Protein AF-A0A161HYE0-F1 (afdb_monomer_lite)

Organism: NCBI:txid43622

Structure (mmCIF, N/CA/C/O backbone):
data_AF-A0A161HYE0-F1
#
_entry.id   AF-A0A161HYE0-F1
#
loop_
_atom_site.group_PDB
_atom_site.id
_atom_site.type_symbol
_atom_site.label_atom_id
_atom_site.label_alt_id
_atom_site.label_comp_id
_atom_site.label_asym_id
_atom_site.label_entity_id
_atom_site.label_seq_id
_atom_site.pdbx_PDB_ins_code
_atom_site.Cartn_x
_atom_site.Cartn_y
_atom_site.Cartn_z
_atom_site.occupancy
_atom_site.B_iso_or_equiv
_atom_site.auth_seq_id
_atom_site.auth_comp_id
_atom_site.auth_asym_id
_atom_site.auth_atom_id
_atom_site.pdbx_PDB_model_num
ATOM 1 N N . PHE A 1 1 ? 0.592 -3.970 -8.202 1.00 97.69 1 PHE A N 1
ATOM 2 C CA . PHE A 1 1 ? -0.844 -4.064 -7.871 1.00 97.69 1 PHE A CA 1
ATOM 3 C C . PHE A 1 1 ? -1.473 -2.687 -7.996 1.00 97.69 1 PHE A C 1
ATOM 5 O O . PHE A 1 1 ? -0.741 -1.712 -7.881 1.00 97.69 1 PHE A O 1
ATOM 12 N N . ARG A 1 2 ? -2.793 -2.606 -8.214 1.00 98.31 2 ARG A N 1
ATOM 13 C CA . ARG A 1 2 ? -3.544 -1.356 -8.006 1.00 98.31 2 ARG A CA 1
ATOM 14 C C . ARG A 1 2 ? -3.490 -1.010 -6.515 1.00 98.31 2 ARG A C 1
ATOM 16 O O . ARG A 1 2 ? -3.618 -1.921 -5.692 1.00 98.31 2 ARG A O 1
ATOM 23 N N . TYR A 1 3 ? -3.237 0.243 -6.170 1.00 98.62 3 TYR A N 1
ATOM 24 C CA . TYR A 1 3 ? -2.861 0.637 -4.816 1.00 98.62 3 TYR A CA 1
ATOM 25 C C . TYR A 1 3 ? -4.006 0.427 -3.818 1.00 98.62 3 TYR A C 1
ATOM 27 O O . TYR A 1 3 ? -3.838 -0.259 -2.812 1.00 98.62 3 TYR A O 1
ATOM 35 N N . ASP A 1 4 ? -5.204 0.900 -4.144 1.00 98.25 4 ASP A N 1
ATOM 36 C CA . ASP A 1 4 ? -6.416 0.689 -3.345 1.00 98.25 4 ASP A CA 1
ATOM 37 C C . ASP A 1 4 ? -6.697 -0.802 -3.056 1.00 98.25 4 ASP A C 1
ATOM 39 O O . ASP A 1 4 ? -6.995 -1.177 -1.926 1.00 98.25 4 ASP A O 1
ATOM 43 N N . ALA A 1 5 ? -6.537 -1.679 -4.049 1.00 98.50 5 ALA A N 1
ATOM 44 C CA . ALA A 1 5 ? -6.749 -3.116 -3.912 1.00 98.50 5 ALA A CA 1
ATOM 45 C C . ALA A 1 5 ? -5.695 -3.760 -2.999 1.00 98.50 5 ALA A C 1
ATOM 47 O O . ALA A 1 5 ? -6.023 -4.639 -2.201 1.00 98.50 5 ALA A O 1
ATOM 48 N N . ALA A 1 6 ? -4.441 -3.308 -3.083 1.00 98.56 6 ALA A N 1
ATOM 49 C CA . ALA A 1 6 ? -3.381 -3.760 -2.189 1.00 98.56 6 ALA A CA 1
ATOM 50 C C . ALA A 1 6 ? -3.621 -3.301 -0.743 1.00 98.56 6 ALA A C 1
ATOM 52 O O . ALA A 1 6 ? -3.391 -4.081 0.180 1.00 98.56 6 ALA A O 1
ATOM 53 N N . LEU A 1 7 ? -4.130 -2.080 -0.538 1.00 98.44 7 LEU A N 1
ATOM 54 C CA . LEU A 1 7 ? -4.513 -1.585 0.787 1.00 98.44 7 LEU A CA 1
ATOM 55 C C . LEU A 1 7 ? -5.699 -2.354 1.367 1.00 98.44 7 LEU A C 1
ATOM 57 O O . LEU A 1 7 ? -5.654 -2.725 2.535 1.00 98.44 7 LEU A O 1
ATOM 61 N N . VAL A 1 8 ? -6.721 -2.651 0.560 1.00 98.56 8 VAL A N 1
ATOM 62 C CA . VAL A 1 8 ? -7.846 -3.502 0.978 1.00 98.56 8 VAL A CA 1
ATOM 63 C C . VAL A 1 8 ? -7.345 -4.874 1.418 1.00 98.56 8 VAL A C 1
ATOM 65 O O . VAL A 1 8 ? -7.678 -5.312 2.514 1.00 98.56 8 VAL A O 1
ATOM 68 N N . SER A 1 9 ? -6.507 -5.529 0.606 1.00 98.56 9 SER A N 1
ATOM 69 C CA . SER A 1 9 ? -5.928 -6.826 0.970 1.00 98.56 9 SER A CA 1
ATOM 70 C C . SER A 1 9 ? -5.122 -6.735 2.267 1.00 98.56 9 SER A C 1
ATOM 72 O O . SER A 1 9 ? -5.305 -7.558 3.153 1.00 98.56 9 SER A O 1
ATOM 74 N N . ALA A 1 10 ? -4.275 -5.712 2.408 1.00 98.44 10 ALA A N 1
ATOM 75 C CA . ALA A 1 10 ? -3.456 -5.517 3.599 1.00 98.44 10 ALA A CA 1
ATOM 76 C C . ALA A 1 10 ? -4.287 -5.261 4.864 1.00 98.44 10 ALA A C 1
ATOM 78 O O . ALA A 1 10 ? -3.910 -5.732 5.930 1.00 98.44 10 ALA A O 1
ATOM 79 N N . LEU A 1 11 ? -5.400 -4.531 4.754 1.00 98.44 11 LEU A N 1
ATOM 80 C CA . LEU A 1 11 ? -6.317 -4.298 5.868 1.00 98.44 11 LEU A CA 1
ATOM 81 C C . LEU A 1 11 ? -7.067 -5.572 6.263 1.00 98.44 11 LEU A C 1
ATOM 83 O O . LEU A 1 11 ? -7.226 -5.817 7.453 1.00 98.44 11 LEU A O 1
ATOM 87 N N . MET A 1 12 ? -7.499 -6.383 5.292 1.00 98.38 12 MET A N 1
ATOM 88 C CA . MET A 1 12 ? -8.141 -7.673 5.573 1.00 98.38 12 MET A CA 1
ATOM 89 C C . MET A 1 12 ? -7.177 -8.667 6.225 1.00 98.38 12 MET A C 1
ATOM 91 O O . MET A 1 12 ? -7.577 -9.373 7.142 1.00 98.38 12 MET A O 1
ATOM 95 N N . ASP A 1 13 ? -5.899 -8.675 5.829 1.00 97.81 13 ASP A N 1
ATOM 96 C CA . ASP A 1 13 ? -4.872 -9.488 6.501 1.00 97.81 13 ASP A CA 1
ATOM 97 C C . ASP A 1 13 ? -4.724 -9.125 7.994 1.00 97.81 13 ASP A C 1
ATOM 99 O O . ASP A 1 13 ? -4.266 -9.946 8.782 1.00 97.81 13 ASP A O 1
ATOM 103 N N . MET A 1 14 ? -5.086 -7.894 8.373 1.00 97.12 14 MET A N 1
ATOM 104 C CA . MET A 1 14 ? -4.979 -7.345 9.729 1.00 97.12 14 MET A CA 1
ATOM 105 C C . MET A 1 14 ? -6.327 -7.284 10.459 1.00 97.12 14 MET A C 1
ATOM 107 O O . MET A 1 14 ? -6.459 -6.587 11.465 1.00 97.12 14 MET A O 1
ATOM 111 N N . GLU A 1 15 ? -7.351 -7.970 9.949 1.00 97.50 15 GLU A N 1
ATOM 112 C CA . GLU A 1 15 ? -8.697 -7.946 10.521 1.00 97.50 15 GLU A CA 1
ATOM 113 C C . GLU A 1 15 ? -8.694 -8.331 12.009 1.00 97.50 15 GLU A C 1
ATOM 115 O O . GLU A 1 15 ? -9.259 -7.608 12.832 1.00 97.50 15 GLU A O 1
ATOM 120 N N . GLU A 1 16 ? -8.008 -9.418 12.369 1.00 97.31 16 GLU A N 1
ATOM 121 C CA . GLU A 1 16 ? -7.906 -9.879 13.758 1.00 97.31 16 GLU A CA 1
ATOM 122 C C . GLU A 1 16 ? -7.193 -8.846 14.645 1.00 97.31 16 GLU A C 1
ATOM 124 O O . GLU A 1 16 ? -7.729 -8.470 15.688 1.00 97.31 16 GLU A O 1
ATOM 129 N N . ASP A 1 17 ? -6.058 -8.298 14.196 1.00 97.38 17 ASP A N 1
ATOM 130 C CA . ASP A 1 17 ? -5.296 -7.278 14.933 1.00 97.38 17 ASP A CA 1
ATOM 131 C C . ASP A 1 17 ? -6.121 -6.004 15.190 1.00 97.38 17 ASP A C 1
ATOM 133 O O . ASP A 1 17 ? -6.040 -5.390 16.256 1.00 97.38 17 ASP A O 1
ATOM 137 N N . ILE A 1 18 ? -6.938 -5.589 14.216 1.00 97.31 18 ILE A N 1
ATOM 138 C CA . ILE A 1 18 ? -7.815 -4.417 14.334 1.00 97.31 18 ILE A CA 1
ATOM 139 C C . ILE A 1 18 ? -8.911 -4.670 15.377 1.00 97.31 18 ILE A C 1
ATOM 141 O O . ILE A 1 18 ? -9.167 -3.799 16.216 1.00 97.31 18 ILE A O 1
ATOM 145 N N . LEU A 1 19 ? -9.551 -5.843 15.345 1.00 96.94 19 LEU A N 1
ATOM 146 C CA . LEU A 1 19 ? -10.599 -6.222 16.299 1.00 96.94 19 LEU A CA 1
ATOM 147 C C . LEU A 1 19 ? -10.036 -6.379 17.719 1.00 96.94 19 LEU A C 1
ATOM 149 O O . LEU A 1 19 ? -10.603 -5.848 18.677 1.00 96.94 19 LEU A O 1
ATOM 153 N N . GLU A 1 20 ? -8.881 -7.027 17.867 1.00 97.31 20 GLU A N 1
ATOM 154 C CA . GLU A 1 20 ? -8.173 -7.105 19.147 1.00 97.31 20 GLU A CA 1
ATOM 155 C C . GLU A 1 20 ? -7.765 -5.716 19.652 1.00 97.31 20 GLU A C 1
ATOM 157 O O . GLU A 1 20 ? -7.914 -5.411 20.841 1.00 97.31 20 GLU A O 1
ATOM 162 N N . GLY A 1 21 ? -7.323 -4.840 18.748 1.00 97.19 21 GLY A N 1
ATOM 163 C CA . GLY A 1 21 ? -7.007 -3.445 19.022 1.00 97.19 21 GLY A CA 1
AT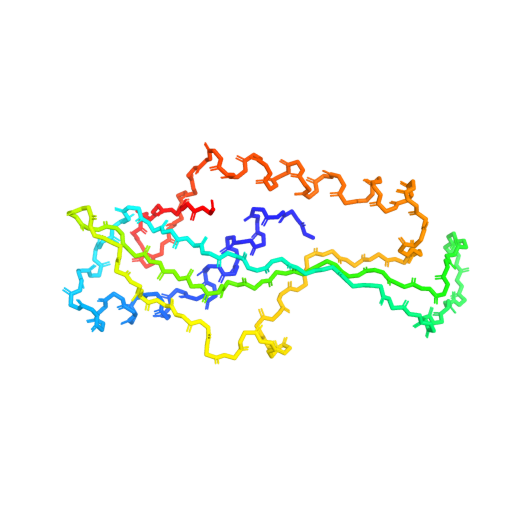OM 164 C C . GLY A 1 21 ? -8.192 -2.674 19.606 1.00 97.19 21 GLY A C 1
ATOM 165 O O . GLY A 1 21 ? -8.037 -2.027 20.646 1.00 97.19 21 GLY A O 1
ATOM 166 N N . LEU A 1 22 ? -9.381 -2.783 19.002 1.00 96.12 22 LEU A N 1
ATOM 167 C CA . LEU A 1 22 ? -10.624 -2.189 19.522 1.00 96.12 22 LEU A CA 1
ATOM 168 C C . LEU A 1 22 ? -10.918 -2.679 20.943 1.00 96.12 22 LEU A C 1
ATOM 170 O O . LEU A 1 22 ? -11.045 -1.872 21.872 1.00 96.12 22 LEU A O 1
ATOM 174 N N . LYS A 1 23 ? -10.923 -4.000 21.132 1.00 96.00 23 LYS A N 1
ATOM 175 C CA . LYS A 1 23 ? -11.184 -4.634 22.424 1.00 96.00 23 LYS A CA 1
ATOM 176 C C . LYS A 1 23 ? -10.184 -4.199 23.496 1.00 96.00 23 LYS A C 1
ATOM 178 O O . LYS A 1 23 ? -10.579 -3.877 24.615 1.00 96.00 23 LYS A O 1
ATOM 183 N N . SER A 1 24 ? -8.894 -4.118 23.158 1.00 96.00 24 SER A N 1
ATOM 184 C CA . SER A 1 24 ? -7.831 -3.684 24.079 1.00 96.00 24 SER A CA 1
ATOM 185 C C . SER A 1 24 ? -8.006 -2.241 24.571 1.00 96.00 24 SER A C 1
ATOM 187 O O . SER A 1 24 ? -7.527 -1.882 25.649 1.00 96.00 24 SER A O 1
ATOM 189 N N . LYS A 1 25 ? -8.699 -1.406 23.788 1.00 94.44 25 LYS A N 1
ATOM 190 C CA . LYS A 1 25 ? -9.014 -0.013 24.119 1.00 94.44 25 LYS A CA 1
ATOM 191 C C . LYS A 1 25 ? -10.412 0.161 24.713 1.00 94.44 25 LYS A C 1
ATOM 193 O O . LYS A 1 25 ? -10.808 1.296 24.959 1.00 94.44 25 LYS A O 1
ATOM 198 N N . ASN A 1 26 ? -11.112 -0.936 25.017 1.00 92.94 26 ASN A N 1
ATOM 199 C CA . ASN A 1 26 ? -12.499 -0.955 25.494 1.00 92.94 26 ASN A CA 1
ATOM 200 C C . ASN A 1 26 ? -13.477 -0.278 24.518 1.00 92.94 26 ASN A C 1
ATOM 202 O O . ASN A 1 26 ? -14.452 0.344 24.942 1.00 92.94 26 ASN A O 1
ATOM 206 N N . LEU A 1 27 ? -13.196 -0.375 23.217 1.00 92.81 27 LEU A N 1
ATOM 207 C CA . LEU A 1 27 ? -14.102 0.056 22.160 1.00 92.81 27 LEU A CA 1
ATOM 208 C C . LEU A 1 27 ? -15.026 -1.101 21.776 1.00 92.81 27 LEU A C 1
ATOM 210 O O . LEU A 1 27 ? -14.669 -2.266 21.932 1.00 92.81 27 LEU A O 1
ATOM 214 N N . ASP A 1 28 ? -16.220 -0.766 21.294 1.00 91.56 28 ASP A N 1
ATOM 215 C CA . ASP A 1 28 ? -17.192 -1.754 20.829 1.00 91.56 28 ASP A CA 1
ATOM 216 C C . ASP A 1 28 ? -16.690 -2.430 19.540 1.00 91.56 28 ASP A C 1
ATOM 218 O O . ASP A 1 28 ? -16.286 -1.748 18.595 1.00 91.56 28 ASP A O 1
ATOM 222 N N . ASP A 1 29 ? -16.769 -3.759 19.469 1.00 88.50 29 ASP A N 1
ATOM 223 C CA . ASP A 1 29 ? -16.448 -4.532 18.267 1.00 88.50 29 ASP A CA 1
ATOM 224 C C . ASP A 1 29 ? -17.352 -4.124 17.085 1.00 88.50 29 ASP A C 1
ATOM 226 O O . ASP A 1 29 ? -16.947 -4.224 15.927 1.00 88.50 29 ASP A O 1
ATOM 230 N N . TYR A 1 30 ? -18.548 -3.577 17.343 1.00 92.88 30 TYR A N 1
ATOM 231 C CA . TYR A 1 30 ? -19.440 -3.024 16.317 1.00 92.88 30 TYR A CA 1
ATOM 232 C C . TYR A 1 30 ? -19.048 -1.622 15.820 1.00 92.88 30 TYR A C 1
ATOM 234 O O . TYR A 1 30 ? -19.747 -1.055 14.972 1.00 92.88 30 TYR A O 1
ATOM 242 N N . PHE A 1 31 ? -17.947 -1.044 16.311 1.00 93.56 31 PHE A N 1
ATOM 243 C CA . PHE A 1 31 ? -17.475 0.270 15.883 1.00 93.56 31 PHE A CA 1
ATOM 244 C C . PHE A 1 31 ? -17.158 0.292 14.377 1.00 93.56 31 PHE A C 1
ATOM 246 O O . PHE A 1 31 ? -16.383 -0.516 13.856 1.00 93.56 31 PHE A O 1
ATOM 253 N N . LYS A 1 32 ? -17.772 1.247 13.663 1.00 93.94 32 LYS A N 1
ATOM 254 C CA . LYS A 1 32 ? -17.736 1.343 12.190 1.00 93.94 32 LYS A CA 1
ATOM 255 C C . LYS A 1 32 ? -16.738 2.366 11.645 1.00 93.94 32 LYS A C 1
ATOM 257 O O . LYS A 1 32 ? -16.608 2.495 10.426 1.00 93.94 32 LYS A O 1
ATOM 262 N N . GLY A 1 33 ? -16.037 3.093 12.510 1.00 90.12 33 GLY A N 1
ATOM 263 C CA . GLY A 1 33 ? -15.124 4.160 12.108 1.00 90.12 33 GLY A CA 1
ATOM 264 C C . GLY A 1 33 ? -15.684 5.578 12.314 1.00 90.12 33 GLY A C 1
ATOM 265 O O . GLY A 1 33 ? -16.736 5.748 12.933 1.00 90.12 33 GLY A O 1
ATOM 266 N N . PRO A 1 34 ? -14.976 6.601 11.800 1.00 94.00 34 PRO A N 1
ATOM 267 C CA . PRO A 1 34 ? -13.875 6.466 10.847 1.00 94.00 34 PRO A CA 1
ATOM 268 C C . PRO A 1 34 ? -12.572 5.981 11.498 1.00 94.00 34 PRO A C 1
ATOM 270 O O . PRO A 1 34 ? -12.140 6.497 12.535 1.00 94.00 34 PRO A O 1
ATOM 273 N N . PHE A 1 35 ? -11.936 5.004 10.854 1.00 97.38 35 PHE A N 1
ATOM 274 C CA . PHE A 1 35 ? -10.553 4.621 11.116 1.00 97.38 35 PHE A CA 1
ATOM 275 C C . PHE A 1 35 ? -9.617 5.473 10.262 1.00 97.38 35 PHE A C 1
ATOM 277 O O . PHE A 1 35 ? -9.896 5.730 9.094 1.00 97.38 35 PHE A O 1
ATOM 284 N N . THR A 1 36 ? -8.503 5.905 10.840 1.00 97.75 36 THR A N 1
ATOM 285 C CA . THR A 1 36 ? -7.418 6.589 10.128 1.00 97.75 36 THR A CA 1
ATOM 286 C C . THR A 1 36 ? -6.212 5.669 10.096 1.00 97.75 36 THR A C 1
ATOM 288 O O . THR A 1 36 ? -5.755 5.218 11.149 1.00 97.75 36 THR A O 1
ATOM 291 N N . VAL A 1 37 ? -5.718 5.383 8.900 1.00 98.25 37 VAL A N 1
ATOM 292 C CA . VAL A 1 37 ? -4.607 4.472 8.644 1.00 98.25 37 VAL A CA 1
ATOM 293 C C . VAL A 1 37 ? -3.408 5.297 8.207 1.00 98.25 37 VAL A C 1
ATOM 295 O O . VAL A 1 37 ? -3.473 6.017 7.222 1.00 98.25 37 VAL A O 1
ATOM 298 N N . VAL A 1 38 ? -2.296 5.182 8.926 1.00 98.31 38 VAL A N 1
ATOM 299 C CA . VAL A 1 38 ? -1.042 5.835 8.541 1.00 98.31 38 VAL A CA 1
ATOM 300 C C . VAL A 1 38 ? -0.206 4.846 7.747 1.00 98.31 38 VAL A C 1
ATOM 302 O O . VAL A 1 38 ? 0.133 3.775 8.254 1.00 98.31 38 VAL A O 1
ATOM 305 N N . ILE A 1 39 ? 0.156 5.213 6.520 1.00 98.44 39 ILE A N 1
ATOM 306 C CA . ILE A 1 39 ? 0.951 4.378 5.615 1.00 98.44 39 ILE A CA 1
ATOM 307 C C . ILE A 1 39 ? 2.358 4.962 5.490 1.00 98.44 39 ILE A C 1
ATOM 309 O O . ILE A 1 39 ? 2.531 6.147 5.210 1.00 98.44 39 ILE A O 1
ATOM 313 N N . LYS A 1 40 ? 3.378 4.118 5.662 1.00 98.38 40 LYS A N 1
ATOM 314 C CA . LYS A 1 40 ? 4.748 4.425 5.243 1.00 98.38 40 LYS A CA 1
ATOM 315 C C . LYS A 1 40 ? 4.944 3.882 3.836 1.00 98.38 40 LYS A C 1
ATOM 317 O O . LYS A 1 40 ? 4.862 2.677 3.623 1.00 98.38 40 LYS A O 1
ATOM 322 N N . GLU A 1 41 ? 5.240 4.767 2.899 1.00 98.38 41 GLU A N 1
ATOM 323 C CA . GLU A 1 41 ? 5.625 4.413 1.533 1.00 98.38 41 GLU A CA 1
ATOM 324 C C . GLU A 1 41 ? 7.146 4.315 1.438 1.00 98.38 41 GLU A C 1
ATOM 326 O O . GLU A 1 41 ? 7.879 5.000 2.156 1.00 98.38 41 GLU A O 1
ATOM 331 N N . SER A 1 42 ? 7.653 3.429 0.590 1.00 97.81 42 SER A N 1
ATOM 332 C CA . SER A 1 42 ? 9.091 3.258 0.381 1.00 97.81 42 SER A CA 1
ATOM 333 C C . SER A 1 42 ? 9.362 2.884 -1.068 1.00 97.81 42 SER A C 1
ATOM 335 O O . SER A 1 42 ? 8.667 2.045 -1.635 1.00 97.81 42 SER A O 1
ATOM 337 N N . CYS A 1 43 ? 10.368 3.516 -1.665 1.00 97.94 43 CYS A N 1
ATOM 338 C CA . CYS A 1 43 ? 10.810 3.238 -3.023 1.00 97.94 43 CYS A CA 1
ATOM 339 C C . CYS A 1 43 ? 12.332 3.130 -3.022 1.00 97.94 43 CYS A C 1
ATOM 341 O O . CYS A 1 43 ? 12.999 4.054 -2.556 1.00 97.94 43 CYS A O 1
ATOM 343 N N . ASP A 1 44 ? 12.861 2.012 -3.507 1.00 97.56 44 ASP A N 1
ATOM 344 C CA . ASP A 1 44 ? 14.293 1.735 -3.528 1.00 97.56 44 ASP A CA 1
ATOM 345 C C . ASP A 1 44 ? 14.743 1.155 -4.873 1.00 97.56 44 ASP A C 1
ATOM 347 O O . ASP A 1 44 ? 14.083 0.277 -5.437 1.00 97.56 44 ASP A O 1
ATOM 351 N N . GLY A 1 45 ? 15.861 1.670 -5.392 1.00 97.81 45 GL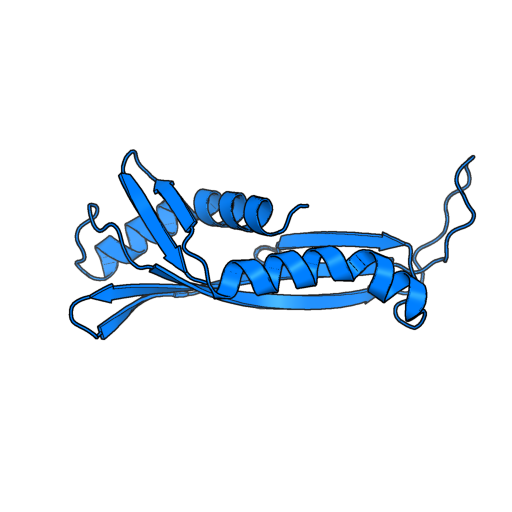Y A N 1
ATOM 352 C CA . GLY A 1 45 ? 16.588 1.093 -6.514 1.00 97.81 45 GLY A CA 1
ATOM 353 C C . GLY A 1 45 ? 17.559 -0.001 -6.066 1.00 97.81 45 GLY A C 1
ATOM 354 O O . GLY A 1 45 ? 18.159 0.052 -4.993 1.00 97.81 45 GLY A O 1
ATOM 355 N N . MET A 1 46 ? 17.724 -1.006 -6.918 1.00 98.19 46 MET A N 1
ATOM 356 C CA . MET A 1 46 ? 18.607 -2.150 -6.731 1.00 98.19 46 MET A CA 1
ATOM 357 C C . MET A 1 46 ? 19.507 -2.292 -7.960 1.00 98.19 46 MET A C 1
ATOM 359 O O . MET A 1 46 ? 19.019 -2.367 -9.089 1.00 98.19 46 MET A O 1
ATOM 363 N N . GLY A 1 47 ? 20.821 -2.335 -7.736 1.00 97.00 47 GLY A N 1
ATOM 364 C CA . GLY A 1 47 ? 21.812 -2.689 -8.754 1.00 97.00 47 GLY A CA 1
ATOM 365 C C . GLY A 1 47 ? 22.049 -4.197 -8.844 1.00 97.00 47 GLY A C 1
ATOM 366 O O . GLY A 1 47 ? 21.512 -4.962 -8.043 1.00 97.00 47 GLY A O 1
ATOM 367 N N . ASP A 1 48 ? 22.878 -4.602 -9.806 1.00 97.00 48 ASP A N 1
ATOM 368 C CA . ASP A 1 48 ? 23.351 -5.982 -9.990 1.00 97.00 48 ASP A CA 1
ATOM 369 C C . ASP A 1 48 ? 22.219 -7.024 -10.123 1.00 97.00 48 ASP A C 1
ATOM 371 O O . ASP A 1 48 ? 22.327 -8.167 -9.670 1.00 97.00 48 ASP A O 1
ATOM 375 N N . VAL A 1 49 ? 21.110 -6.638 -10.763 1.00 98.06 49 VAL A N 1
ATOM 376 C CA . VAL A 1 49 ? 19.966 -7.519 -11.033 1.00 98.06 49 VAL A CA 1
ATOM 377 C C . VAL A 1 49 ? 20.121 -8.109 -12.432 1.00 98.06 49 VAL A C 1
ATOM 379 O O . VAL A 1 49 ? 19.629 -7.540 -13.398 1.00 98.06 49 VAL A O 1
ATOM 382 N N . SER A 1 50 ? 20.815 -9.242 -12.552 1.00 97.81 50 SER A N 1
ATOM 383 C CA . SER A 1 50 ? 21.197 -9.812 -13.855 1.00 97.81 50 SER A CA 1
ATOM 384 C C . SER A 1 50 ? 20.023 -10.030 -14.815 1.00 97.81 50 SER A C 1
ATOM 386 O O . SER A 1 50 ? 19.007 -10.642 -14.456 1.00 97.81 50 SER A O 1
ATOM 388 N N . GLU A 1 51 ? 20.206 -9.605 -16.067 1.00 98.00 51 GLU A N 1
ATOM 389 C CA . GLU A 1 51 ? 19.258 -9.877 -17.143 1.00 98.00 51 GLU A CA 1
ATOM 390 C C . GLU A 1 51 ? 19.275 -11.376 -17.486 1.00 98.00 51 GLU A C 1
ATOM 392 O O . GLU A 1 51 ? 20.316 -12.037 -17.527 1.00 98.00 51 GLU A O 1
ATOM 397 N N . LYS A 1 52 ? 18.094 -11.950 -17.734 1.00 97.75 52 LYS A N 1
ATOM 398 C CA . LYS A 1 52 ? 17.978 -13.346 -18.170 1.00 97.75 52 LYS A CA 1
ATOM 399 C C . LYS A 1 52 ? 17.956 -13.425 -19.691 1.00 97.75 52 LYS A C 1
ATOM 401 O O . LYS A 1 52 ? 17.287 -12.632 -20.344 1.00 97.75 52 LYS A O 1
ATOM 406 N N . HIS A 1 53 ? 18.571 -14.466 -20.254 1.00 97.69 53 HIS A N 1
ATOM 407 C CA . HIS A 1 53 ? 18.339 -14.825 -21.654 1.00 97.69 53 HIS A CA 1
ATOM 408 C C . HIS A 1 53 ? 16.846 -15.075 -21.917 1.00 97.69 53 HIS A C 1
ATOM 410 O O . HIS A 1 53 ? 16.151 -15.677 -21.094 1.00 97.69 53 HIS A O 1
ATOM 416 N N . GLY A 1 54 ? 16.356 -14.667 -23.086 1.00 96.69 54 GLY A N 1
ATOM 417 C CA . GLY A 1 54 ? 14.958 -14.856 -23.458 1.00 96.69 54 GLY A CA 1
ATOM 418 C C . GLY A 1 54 ? 14.567 -14.084 -24.713 1.00 96.69 54 GLY A C 1
ATOM 419 O O . GLY A 1 54 ? 15.408 -13.511 -25.395 1.00 96.69 54 GLY A O 1
ATOM 420 N N . CYS A 1 55 ? 13.268 -14.096 -25.019 1.00 96.94 55 CYS A N 1
ATOM 421 C CA . CYS A 1 55 ? 12.677 -13.387 -26.163 1.00 96.94 55 CYS A CA 1
ATOM 422 C C . CYS A 1 55 ? 12.071 -12.023 -25.780 1.00 96.94 55 CYS A C 1
ATOM 424 O O . CYS A 1 55 ? 11.315 -11.452 -26.563 1.00 96.94 55 CYS A O 1
ATOM 426 N N . GLY A 1 56 ? 12.313 -11.551 -24.553 1.00 96.12 56 GLY A N 1
ATOM 427 C CA . GLY A 1 56 ? 11.801 -10.270 -24.068 1.00 96.12 56 GLY A CA 1
ATOM 428 C C . GLY A 1 56 ? 12.537 -9.072 -24.680 1.00 96.12 56 GLY A C 1
ATOM 429 O O . GLY A 1 56 ? 13.536 -9.256 -25.378 1.00 96.12 56 GLY A O 1
ATOM 430 N N . PRO A 1 57 ? 12.053 -7.843 -24.430 1.00 97.19 57 PRO A N 1
ATOM 431 C CA . PRO A 1 57 ? 12.840 -6.650 -24.719 1.00 97.19 57 PRO A CA 1
ATOM 432 C C . PRO A 1 57 ? 14.140 -6.677 -23.905 1.00 97.19 57 PRO A C 1
ATOM 434 O O . PRO A 1 57 ? 14.176 -7.279 -22.832 1.00 97.19 57 PRO A O 1
ATOM 437 N N . ALA A 1 58 ? 15.173 -5.991 -24.396 1.00 96.88 58 ALA A N 1
ATOM 438 C CA . ALA A 1 58 ? 16.359 -5.725 -23.590 1.00 96.88 58 ALA A CA 1
ATOM 439 C C . ALA A 1 58 ? 15.957 -4.888 -22.368 1.00 96.88 58 ALA A C 1
ATOM 441 O O . ALA A 1 58 ? 15.257 -3.879 -22.514 1.00 96.88 58 ALA A O 1
ATOM 442 N N . VAL A 1 59 ? 16.377 -5.313 -21.182 1.00 97.31 59 VAL A N 1
ATOM 443 C CA . VAL A 1 59 ? 16.062 -4.653 -19.908 1.00 97.31 59 VAL A CA 1
ATOM 444 C C . VAL A 1 59 ? 17.347 -4.289 -19.163 1.00 97.31 59 VAL A C 1
ATOM 446 O O . VAL A 1 59 ? 18.358 -4.971 -19.316 1.00 97.31 59 VAL A O 1
ATOM 449 N N . PRO A 1 60 ? 17.356 -3.210 -18.360 1.00 97.06 60 PRO A N 1
ATOM 450 C CA . PRO A 1 60 ? 18.523 -2.884 -17.553 1.00 97.06 60 PRO A CA 1
ATOM 451 C C . PRO A 1 60 ? 18.757 -3.954 -16.481 1.00 97.06 60 PRO A C 1
ATOM 453 O O . PRO A 1 60 ? 17.807 -4.508 -15.929 1.00 97.06 60 PRO A O 1
ATOM 456 N N . GLU A 1 61 ? 20.020 -4.167 -16.104 1.00 98.00 61 GLU A N 1
ATOM 457 C CA . GLU A 1 61 ? 20.395 -5.040 -14.978 1.00 98.00 61 GLU A CA 1
ATOM 458 C C . GLU A 1 61 ? 20.195 -4.358 -13.610 1.00 98.00 61 GLU A C 1
ATOM 460 O O . GLU A 1 61 ? 21.041 -4.394 -12.712 1.00 98.00 61 GLU A O 1
ATOM 465 N N . LYS A 1 62 ? 19.070 -3.656 -13.478 1.00 98.31 62 LYS A N 1
ATOM 466 C CA . LYS A 1 62 ? 18.656 -2.889 -12.307 1.00 98.31 62 LYS A CA 1
ATOM 467 C C . LYS A 1 62 ? 17.166 -3.082 -12.086 1.00 98.31 62 LYS A C 1
ATOM 469 O O . LYS A 1 62 ? 16.410 -3.328 -13.028 1.00 98.31 62 LYS A O 1
ATOM 474 N N . ALA A 1 63 ? 16.737 -2.944 -10.842 1.00 98.38 63 ALA A N 1
ATOM 475 C CA . ALA A 1 63 ? 15.329 -2.970 -10.494 1.00 98.38 63 ALA A CA 1
ATOM 476 C C . ALA A 1 63 ? 14.962 -1.789 -9.604 1.00 98.38 63 ALA A C 1
ATOM 478 O O . ALA A 1 63 ? 15.782 -1.307 -8.832 1.00 98.38 63 ALA A O 1
ATOM 479 N N . VAL A 1 64 ? 13.703 -1.375 -9.665 1.00 98.62 64 VAL A N 1
ATOM 480 C CA . VAL A 1 64 ? 13.106 -0.474 -8.682 1.00 98.62 64 VAL A CA 1
ATOM 481 C C . VAL A 1 64 ? 11.936 -1.190 -8.034 1.00 98.62 64 VAL A C 1
ATOM 483 O O . VAL A 1 64 ? 11.121 -1.841 -8.700 1.00 98.62 64 VAL A O 1
ATOM 486 N N . ARG A 1 65 ? 11.849 -1.067 -6.715 1.00 98.50 65 ARG A N 1
ATOM 487 C CA . ARG A 1 65 ? 10.755 -1.596 -5.917 1.00 98.50 65 ARG A CA 1
ATOM 488 C C . ARG A 1 65 ? 10.054 -0.454 -5.204 1.00 98.50 65 ARG A C 1
ATOM 490 O O . ARG A 1 65 ? 10.671 0.288 -4.454 1.00 98.50 65 ARG A O 1
ATOM 497 N N . PHE A 1 66 ? 8.742 -0.377 -5.384 1.00 98.69 66 PHE A N 1
ATOM 498 C CA . PHE A 1 66 ? 7.857 0.446 -4.572 1.00 98.69 66 PHE A CA 1
ATOM 499 C C . PHE A 1 66 ? 7.058 -0.460 -3.636 1.00 98.69 66 PHE A C 1
ATOM 501 O O . PHE A 1 66 ? 6.457 -1.447 -4.074 1.00 98.69 66 PHE A O 1
ATOM 508 N N . SER A 1 67 ? 7.041 -0.123 -2.354 1.00 98.62 67 SER A N 1
ATOM 509 C CA . SER A 1 67 ? 6.400 -0.887 -1.283 1.00 98.62 67 SER A CA 1
ATOM 510 C C . SER A 1 67 ? 5.698 0.045 -0.300 1.00 98.62 67 SER A C 1
ATOM 512 O O . SER A 1 67 ? 5.951 1.251 -0.272 1.00 98.62 67 SER A O 1
ATOM 514 N N . PHE A 1 68 ? 4.836 -0.521 0.538 1.00 98.69 68 PHE A N 1
ATOM 515 C CA . PHE A 1 68 ? 4.195 0.206 1.627 1.00 98.69 68 PHE A CA 1
ATOM 516 C C . PHE A 1 68 ? 4.091 -0.647 2.894 1.00 98.69 68 PHE A C 1
ATOM 518 O O . PHE A 1 68 ? 4.132 -1.877 2.851 1.00 98.69 68 PHE A O 1
ATOM 525 N N . THR A 1 69 ? 3.917 0.023 4.028 1.00 98.50 69 THR A N 1
ATOM 526 C CA . THR A 1 69 ? 3.689 -0.589 5.340 1.00 98.50 69 THR A CA 1
ATOM 527 C C . THR A 1 69 ? 2.567 0.156 6.050 1.00 98.50 69 THR A C 1
ATOM 529 O O . THR A 1 69 ? 2.575 1.388 6.103 1.00 98.50 69 THR A O 1
ATOM 532 N N . LEU A 1 70 ? 1.612 -0.583 6.621 1.00 98.25 70 LEU A N 1
ATOM 533 C CA . LEU A 1 70 ? 0.590 -0.016 7.500 1.00 98.25 70 LEU A CA 1
ATOM 534 C C . LEU A 1 70 ? 1.229 0.245 8.871 1.00 98.25 70 LEU A C 1
ATOM 536 O O . LEU A 1 70 ? 1.515 -0.683 9.615 1.00 98.25 70 LEU A O 1
ATOM 540 N N . MET A 1 71 ? 1.515 1.509 9.181 1.00 98.25 71 MET A N 1
ATOM 541 C CA . MET A 1 71 ? 2.283 1.892 10.372 1.00 98.25 71 MET A CA 1
ATOM 542 C C . MET A 1 71 ? 1.425 1.932 11.629 1.00 98.25 71 MET A C 1
ATOM 544 O O . MET A 1 71 ? 1.849 1.502 12.697 1.00 98.25 71 MET A O 1
ATOM 548 N N . SER A 1 72 ? 0.231 2.510 11.528 1.00 98.31 72 SER A N 1
ATOM 549 C CA . SER A 1 72 ? -0.713 2.555 12.642 1.00 98.31 72 SER A CA 1
ATOM 550 C C . SER A 1 72 ? -2.136 2.718 12.141 1.00 98.31 72 SER A C 1
ATOM 552 O O . SER A 1 72 ? -2.367 3.262 11.060 1.00 98.31 72 SER A O 1
ATOM 554 N N . ILE A 1 73 ? -3.085 2.262 12.951 1.00 98.31 73 ILE A N 1
ATOM 555 C CA . ILE A 1 73 ? -4.515 2.439 12.711 1.00 98.31 73 ILE A CA 1
ATOM 556 C C . ILE A 1 73 ? -5.113 3.043 13.972 1.00 98.31 73 ILE A C 1
ATOM 558 O O . ILE A 1 73 ? -4.874 2.562 15.084 1.00 98.31 73 ILE A O 1
ATOM 562 N N . SER A 1 74 ? -5.878 4.117 13.804 1.00 97.69 74 SER A N 1
ATOM 563 C CA . SER A 1 74 ? -6.545 4.812 14.903 1.00 97.69 74 SER A CA 1
ATOM 564 C C . SER A 1 74 ? -8.045 4.904 14.665 1.00 97.69 74 SER A C 1
ATOM 566 O O . SER A 1 74 ? -8.482 5.233 13.566 1.00 97.69 74 SER A O 1
ATOM 568 N N . ALA A 1 75 ? -8.833 4.638 15.700 1.00 96.19 75 ALA A N 1
ATOM 569 C CA . ALA A 1 75 ? -10.273 4.841 15.723 1.00 96.19 75 ALA A CA 1
ATOM 570 C C . ALA A 1 75 ? -10.587 6.259 16.224 1.00 96.19 75 ALA A C 1
ATOM 572 O O . ALA A 1 75 ? -10.039 6.693 17.237 1.00 96.19 75 ALA A O 1
ATOM 573 N N . THR A 1 76 ? -11.466 6.989 15.532 1.00 90.88 76 THR A N 1
ATOM 574 C CA . THR A 1 76 ? -11.896 8.328 15.973 1.00 90.88 76 THR A C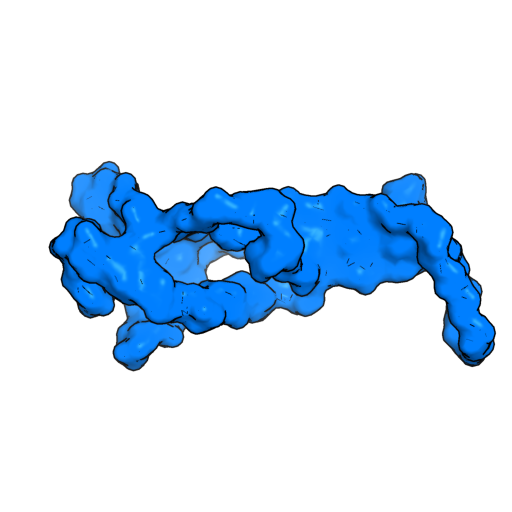A 1
ATOM 575 C C . THR A 1 76 ? -13.196 8.245 16.771 1.00 90.88 76 THR A C 1
ATOM 577 O O . THR A 1 76 ? -14.229 7.876 16.217 1.00 90.88 76 THR A O 1
ATOM 580 N N . GLN A 1 77 ? -13.176 8.642 18.043 1.00 84.06 77 GLN A N 1
ATOM 581 C CA . GLN A 1 77 ? -14.353 8.692 18.916 1.00 84.06 77 GLN A CA 1
ATOM 582 C C . GLN A 1 77 ? -14.401 10.035 19.652 1.00 84.06 77 GLN A C 1
ATOM 584 O O . GLN A 1 77 ? -13.405 10.442 20.235 1.00 84.06 77 GLN A O 1
ATOM 589 N N . GLU A 1 78 ? -15.543 10.731 19.625 1.00 78.31 78 GLU A N 1
ATOM 590 C CA . GLU A 1 78 ? -15.772 11.977 20.392 1.00 78.31 78 GLU A CA 1
ATOM 591 C C . GLU A 1 78 ? -14.648 13.033 20.249 1.00 78.31 78 GLU A C 1
ATOM 593 O O . GLU A 1 78 ? -14.245 13.675 21.214 1.00 78.31 78 GLU A O 1
ATOM 598 N N . ASN A 1 79 ? -14.131 13.221 19.025 1.00 74.88 79 ASN A N 1
ATOM 599 C CA . ASN A 1 79 ? -12.984 14.088 18.686 1.00 74.88 79 ASN A CA 1
ATOM 600 C C . ASN A 1 79 ? -11.616 13.668 19.262 1.00 74.88 79 ASN A C 1
ATOM 602 O O . ASN A 1 79 ? -10.644 14.411 19.119 1.00 74.88 79 ASN A O 1
ATOM 606 N N . ALA A 1 80 ? -11.498 12.476 19.843 1.00 85.81 80 ALA A N 1
ATOM 607 C CA . ALA A 1 80 ? -10.228 11.856 20.196 1.00 85.81 80 ALA A CA 1
ATOM 608 C C . ALA A 1 80 ? -9.846 10.774 19.173 1.00 85.81 80 ALA A C 1
ATOM 610 O O . ALA A 1 80 ? -10.686 10.004 18.707 1.00 85.81 80 ALA A O 1
ATOM 611 N N . SER A 1 81 ? -8.557 10.709 18.832 1.00 92.25 81 SER A N 1
ATOM 612 C CA . SER A 1 81 ? -7.990 9.641 18.005 1.00 92.25 81 SER A CA 1
ATOM 613 C C . SER A 1 81 ? -7.321 8.615 18.913 1.00 92.25 81 SER A C 1
ATOM 615 O O . SER A 1 81 ? -6.334 8.918 19.587 1.00 92.25 81 SER A O 1
ATOM 617 N N . ILE A 1 82 ? -7.889 7.414 18.970 1.00 95.56 82 ILE A N 1
ATOM 618 C CA . ILE A 1 82 ? -7.411 6.318 19.807 1.00 95.56 82 ILE A CA 1
ATOM 619 C C . ILE A 1 82 ? -6.685 5.328 18.905 1.00 95.56 82 ILE A C 1
ATOM 621 O O . ILE A 1 82 ? -7.292 4.676 18.058 1.00 95.56 82 ILE A O 1
ATOM 625 N N . ARG A 1 83 ? -5.373 5.196 19.093 1.00 96.94 83 ARG A N 1
ATOM 626 C CA . ARG A 1 83 ? -4.555 4.242 18.340 1.00 96.94 83 ARG A CA 1
ATOM 627 C C . ARG A 1 83 ? -4.854 2.811 18.785 1.00 96.94 83 ARG A C 1
ATOM 629 O O . ARG A 1 83 ? -4.629 2.476 19.949 1.00 96.94 83 ARG A O 1
ATOM 636 N N . ILE A 1 84 ? -5.353 1.996 17.861 1.00 97.44 84 ILE A N 1
ATOM 637 C CA . ILE A 1 84 ? -5.756 0.601 18.098 1.00 97.44 84 ILE A CA 1
ATOM 638 C C . ILE A 1 84 ? -4.726 -0.402 17.579 1.00 97.44 84 ILE A C 1
ATOM 640 O O . ILE A 1 84 ? -4.605 -1.480 18.143 1.00 97.44 84 ILE A O 1
ATOM 644 N N . PHE A 1 85 ? -3.944 -0.017 16.571 1.00 98.19 85 PHE A N 1
ATOM 645 C CA . PHE A 1 85 ? -2.839 -0.804 16.036 1.00 98.19 85 PHE A CA 1
ATOM 646 C C . PHE A 1 85 ? -1.612 0.089 15.833 1.00 98.19 85 PHE A C 1
ATOM 648 O O . PHE A 1 85 ? -1.735 1.251 15.428 1.00 98.19 85 PHE A O 1
ATOM 655 N N . GLU A 1 86 ? -0.432 -0.466 16.083 1.00 98.00 86 GLU A N 1
ATOM 656 C CA . GLU A 1 86 ? 0.866 0.133 15.784 1.00 98.00 86 GLU A CA 1
ATOM 657 C C . GLU A 1 86 ? 1.844 -0.979 15.396 1.00 98.00 86 GLU A C 1
ATOM 659 O O . GLU A 1 86 ? 1.977 -1.969 16.114 1.00 98.00 86 GLU A O 1
ATOM 664 N N . GLU A 1 87 ? 2.521 -0.818 14.260 1.00 98.06 87 GLU A N 1
ATOM 665 C CA . GLU A 1 87 ? 3.510 -1.782 13.790 1.00 98.06 87 GLU A CA 1
ATOM 666 C C . GLU A 1 87 ? 4.732 -1.766 14.717 1.00 98.06 87 GLU A C 1
ATOM 668 O O . GLU A 1 87 ? 5.446 -0.767 14.835 1.00 98.06 87 GLU A O 1
ATOM 673 N N . ASN A 1 88 ? 4.986 -2.899 15.370 1.00 96.69 88 ASN A N 1
ATOM 674 C CA . ASN A 1 88 ? 6.041 -3.044 16.368 1.00 96.69 88 ASN A CA 1
ATOM 675 C C . ASN A 1 88 ? 7.446 -3.017 15.750 1.00 96.69 88 ASN A C 1
ATOM 677 O O . ASN A 1 88 ? 8.410 -2.614 16.406 1.00 96.69 88 ASN A O 1
ATOM 681 N N . LYS A 1 89 ? 7.591 -3.484 14.504 1.00 96.94 89 LYS A N 1
ATOM 682 C CA . LYS A 1 89 ? 8.874 -3.557 13.792 1.00 96.94 89 LYS A CA 1
ATOM 683 C C . LYS A 1 89 ? 8.749 -2.918 12.403 1.00 96.94 89 LYS A C 1
ATOM 685 O O . LYS A 1 89 ? 8.883 -3.616 11.401 1.00 96.94 89 LYS A O 1
ATOM 690 N N . PRO A 1 90 ? 8.612 -1.582 12.311 1.00 94.44 90 PRO A N 1
ATOM 691 C CA . PRO A 1 90 ? 8.253 -0.873 11.070 1.00 94.44 90 PRO A CA 1
ATOM 692 C C . PRO A 1 90 ? 9.303 -0.918 9.947 1.00 94.44 90 PRO A C 1
ATOM 694 O O . PRO A 1 90 ? 9.079 -0.402 8.849 1.00 94.44 90 PRO A O 1
ATOM 697 N N . ASN A 1 91 ? 10.476 -1.490 10.221 1.00 94.44 91 ASN A N 1
ATOM 698 C CA . ASN A 1 91 ? 11.553 -1.698 9.252 1.00 94.44 91 ASN A CA 1
ATOM 699 C C . ASN A 1 91 ? 11.839 -3.190 9.002 1.00 94.44 91 ASN A C 1
ATOM 701 O O . ASN A 1 91 ? 12.845 -3.508 8.378 1.00 94.44 91 ASN A O 1
ATOM 705 N N . SER A 1 92 ? 10.997 -4.101 9.501 1.00 96.38 92 SER A N 1
ATOM 706 C CA . SER A 1 92 ? 11.109 -5.528 9.194 1.00 96.38 92 SER A CA 1
ATOM 707 C C . SER A 1 92 ? 10.626 -5.806 7.774 1.00 96.38 92 SER A C 1
ATOM 709 O O . SER A 1 92 ? 9.604 -5.274 7.341 1.00 96.38 92 SER A O 1
ATOM 711 N N . GLU A 1 93 ? 11.305 -6.712 7.075 1.00 94.19 93 GLU A N 1
ATOM 712 C CA . GLU A 1 93 ? 10.881 -7.215 5.771 1.00 94.19 93 GLU A CA 1
ATOM 713 C C . GLU A 1 93 ? 9.485 -7.864 5.792 1.00 94.19 93 GLU A C 1
ATOM 715 O O . GLU A 1 93 ? 8.817 -7.891 4.764 1.00 94.19 93 GLU A O 1
ATOM 720 N N . LEU A 1 94 ? 9.013 -8.331 6.955 1.00 95.31 94 LEU A N 1
ATOM 721 C CA . LEU A 1 94 ? 7.710 -8.988 7.107 1.00 95.31 94 LEU A CA 1
ATOM 722 C C . LEU A 1 94 ? 6.519 -8.027 6.951 1.00 95.31 94 LEU A C 1
ATOM 724 O O . LEU A 1 94 ? 5.455 -8.443 6.504 1.00 95.31 94 LEU A O 1
ATOM 728 N N . CYS A 1 95 ? 6.692 -6.751 7.309 1.00 95.56 95 CYS A N 1
ATOM 729 C CA . CYS A 1 95 ? 5.637 -5.732 7.229 1.00 95.56 95 CYS A CA 1
ATOM 730 C C . CYS A 1 95 ? 5.722 -4.878 5.949 1.00 95.56 95 CYS A C 1
ATOM 732 O O . CYS A 1 95 ? 4.827 -4.082 5.655 1.00 95.56 95 CYS A O 1
ATOM 734 N N . CYS A 1 96 ? 6.805 -5.020 5.181 1.00 96.94 96 CYS A N 1
ATOM 735 C CA . CYS A 1 96 ? 7.032 -4.277 3.947 1.00 96.94 96 CYS A CA 1
ATOM 736 C C . CYS A 1 96 ? 6.325 -4.982 2.783 1.00 96.94 96 CYS A C 1
ATOM 738 O O . CYS A 1 96 ? 6.853 -5.928 2.197 1.00 96.94 96 CYS A O 1
ATOM 740 N N . LYS A 1 97 ? 5.103 -4.544 2.456 1.00 98.00 97 LYS A N 1
ATOM 741 C CA . LYS A 1 97 ? 4.285 -5.157 1.404 1.00 98.00 97 LYS A CA 1
ATOM 742 C C . LYS A 1 97 ? 4.698 -4.595 0.032 1.00 98.00 97 LYS A C 1
ATOM 744 O O . LYS A 1 97 ? 4.588 -3.384 -0.183 1.00 98.00 97 LYS A O 1
ATOM 749 N N . PRO A 1 98 ? 5.163 -5.434 -0.916 1.00 97.94 98 PRO A N 1
ATOM 750 C CA . PRO A 1 98 ? 5.564 -4.966 -2.238 1.00 97.94 98 PRO A CA 1
ATOM 751 C C . PRO A 1 98 ? 4.337 -4.555 -3.058 1.00 97.94 98 PRO A C 1
ATOM 753 O O . PRO A 1 98 ? 3.366 -5.306 -3.163 1.00 97.94 98 PRO A O 1
ATOM 756 N N . LEU A 1 99 ? 4.392 -3.379 -3.685 1.00 98.50 99 LEU A N 1
ATOM 757 C CA . LEU A 1 99 ? 3.302 -2.850 -4.506 1.00 98.50 99 LEU A CA 1
ATOM 758 C C . LEU A 1 99 ? 3.635 -2.876 -5.997 1.00 98.50 99 LEU A C 1
ATOM 760 O O . LEU A 1 99 ? 2.798 -3.281 -6.807 1.00 98.50 99 LEU A O 1
ATOM 764 N N . CYS A 1 100 ? 4.851 -2.473 -6.362 1.00 98.56 100 CYS A N 1
ATOM 765 C CA . CYS A 1 100 ? 5.321 -2.440 -7.742 1.00 98.56 100 CYS A CA 1
ATOM 766 C C . CYS A 1 100 ? 6.784 -2.865 -7.821 1.00 98.56 100 CYS A C 1
ATOM 768 O O . CYS A 1 100 ? 7.619 -2.383 -7.061 1.00 98.56 100 CYS A O 1
ATOM 770 N N . LEU A 1 101 ? 7.080 -3.761 -8.759 1.00 98.31 101 LEU A N 1
ATOM 771 C CA . LEU A 1 101 ? 8.426 -4.207 -9.094 1.00 98.31 101 LEU A CA 1
ATOM 772 C C . LEU A 1 101 ? 8.642 -3.918 -10.574 1.00 98.31 101 LEU A C 1
ATOM 774 O O . LEU A 1 101 ? 7.815 -4.310 -11.398 1.00 98.31 101 LEU A O 1
ATOM 778 N N . MET A 1 102 ? 9.734 -3.244 -10.908 1.00 97.94 102 MET A N 1
ATOM 779 C CA . MET A 1 102 ? 10.085 -2.931 -12.289 1.00 97.94 102 MET A CA 1
ATOM 780 C C . MET A 1 102 ? 11.565 -3.194 -12.535 1.00 97.94 102 MET A C 1
ATOM 782 O O . MET A 1 102 ? 12.388 -2.954 -11.656 1.00 97.94 102 MET A O 1
ATOM 786 N N . LEU A 1 103 ? 11.895 -3.674 -13.733 1.00 98.25 103 LEU A N 1
ATOM 787 C CA . LEU A 1 103 ? 13.270 -3.720 -14.229 1.00 98.25 103 LEU A CA 1
ATOM 788 C C . LEU A 1 103 ? 13.549 -2.383 -14.917 1.00 98.25 103 LEU A C 1
ATOM 790 O O . LEU A 1 103 ? 13.235 -2.204 -16.092 1.00 98.25 103 LEU A O 1
ATOM 794 N N . ALA A 1 104 ? 14.028 -1.421 -14.136 1.00 97.75 104 ALA A N 1
ATOM 795 C CA . ALA A 1 104 ? 14.300 -0.053 -14.556 1.00 97.75 104 ALA A CA 1
ATOM 796 C C . ALA A 1 104 ? 15.487 0.498 -13.756 1.00 97.75 104 ALA A C 1
ATOM 798 O O . ALA A 1 104 ? 15.775 0.027 -12.654 1.00 97.75 104 ALA A O 1
ATOM 799 N N . ASP A 1 105 ? 16.159 1.507 -14.305 1.00 97.38 105 ASP A N 1
ATOM 800 C CA . ASP A 1 105 ? 17.135 2.298 -13.559 1.00 97.38 105 ASP A CA 1
ATOM 801 C C . ASP A 1 105 ? 16.402 3.418 -12.814 1.00 97.38 105 ASP A C 1
ATOM 803 O O . ASP A 1 105 ? 15.650 4.171 -13.426 1.00 97.38 105 ASP A O 1
ATOM 807 N N . GLU A 1 106 ? 16.633 3.571 -11.509 1.00 97.69 106 GLU A N 1
ATOM 808 C CA . GLU A 1 106 ? 16.058 4.681 -10.733 1.00 97.69 106 GLU A CA 1
ATOM 809 C C . GLU A 1 106 ? 16.516 6.060 -11.238 1.00 97.69 106 GLU A C 1
ATOM 811 O O . GLU A 1 106 ? 15.859 7.067 -10.980 1.00 97.69 106 GLU A O 1
ATOM 816 N N . SER A 1 107 ? 17.636 6.103 -11.969 1.00 97.19 107 SER A N 1
ATOM 817 C CA . SER A 1 107 ? 18.165 7.327 -12.580 1.00 97.19 107 SER A CA 1
ATOM 818 C C . SER A 1 107 ? 17.472 7.700 -13.898 1.00 97.19 107 SER A C 1
ATOM 820 O O . SER A 1 107 ? 17.624 8.834 -14.351 1.00 97.19 107 SER A O 1
ATOM 822 N N . ASP A 1 108 ? 16.732 6.776 -14.523 1.00 97.88 108 ASP A N 1
ATOM 823 C CA . ASP A 1 108 ? 15.936 7.037 -15.729 1.00 97.88 108 ASP A CA 1
ATOM 824 C C . ASP A 1 108 ? 14.584 7.637 -15.322 1.00 97.88 108 ASP A C 1
ATOM 826 O O . ASP A 1 108 ? 13.637 6.937 -14.944 1.00 97.88 108 ASP A O 1
ATOM 830 N N . HIS A 1 109 ? 14.515 8.966 -15.359 1.00 97.75 109 HIS A N 1
ATOM 831 C CA . HIS A 1 109 ? 13.360 9.715 -14.884 1.00 97.75 109 HIS A CA 1
ATOM 832 C C . HIS A 1 109 ? 12.108 9.457 -15.728 1.00 97.75 109 HIS A C 1
ATOM 834 O O . HIS A 1 109 ? 11.003 9.368 -15.186 1.00 97.75 109 HIS A O 1
ATOM 840 N N . GLU A 1 110 ? 12.267 9.337 -17.042 1.00 98.31 110 GLU A N 1
ATOM 841 C CA . GLU A 1 110 ? 11.189 9.106 -17.990 1.00 98.31 110 GLU A CA 1
ATOM 842 C C . GLU A 1 110 ? 10.518 7.757 -17.730 1.00 98.31 110 GLU A C 1
ATOM 844 O O . GLU A 1 110 ? 9.296 7.700 -17.550 1.00 98.31 110 GLU A O 1
ATOM 849 N N . THR A 1 111 ? 11.309 6.684 -17.637 1.00 97.81 111 THR A N 1
ATOM 850 C CA . THR A 1 111 ? 10.792 5.337 -17.363 1.00 97.81 111 THR A CA 1
ATOM 851 C C . THR A 1 111 ? 10.172 5.260 -15.969 1.00 97.81 111 THR A C 1
ATOM 853 O O . THR A 1 111 ? 9.052 4.761 -15.812 1.00 97.81 111 THR A O 1
ATOM 856 N N . LEU A 1 112 ? 10.855 5.801 -14.954 1.00 98.00 112 LEU A N 1
ATOM 857 C CA . LEU A 1 112 ? 10.377 5.768 -13.573 1.00 98.00 112 LEU A CA 1
ATOM 858 C C . LEU A 1 112 ? 9.036 6.496 -13.425 1.00 98.00 112 LEU A C 1
ATOM 860 O O . LEU A 1 112 ? 8.099 5.971 -12.819 1.00 98.00 112 LEU A O 1
ATOM 864 N N . THR A 1 113 ? 8.913 7.682 -14.021 1.00 98.00 113 THR A N 1
ATOM 865 C CA . THR A 1 113 ? 7.682 8.479 -13.964 1.00 98.00 113 THR A CA 1
ATOM 866 C C . THR A 1 113 ? 6.552 7.813 -14.743 1.00 98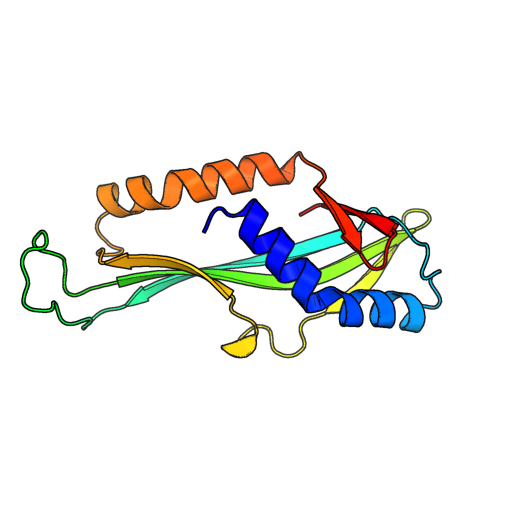.00 113 THR A C 1
ATOM 868 O O . THR A 1 113 ? 5.414 7.782 -14.269 1.00 98.00 113 THR A O 1
ATOM 871 N N . ALA A 1 114 ? 6.844 7.227 -15.906 1.00 98.44 114 ALA A N 1
ATOM 872 C CA . ALA A 1 114 ? 5.847 6.505 -16.689 1.00 98.44 114 ALA A CA 1
ATOM 873 C C . ALA A 1 114 ? 5.241 5.327 -15.906 1.00 98.44 114 ALA A C 1
ATOM 875 O O . ALA A 1 114 ? 4.029 5.126 -15.953 1.00 98.44 114 ALA A O 1
ATOM 876 N N . ILE A 1 115 ? 6.057 4.589 -15.145 1.00 98.00 115 ILE A N 1
ATOM 877 C CA . ILE A 1 115 ? 5.600 3.423 -14.374 1.00 98.00 115 ILE A CA 1
ATOM 878 C C . ILE A 1 115 ? 4.938 3.823 -13.049 1.00 98.00 115 ILE A C 1
ATOM 880 O O . ILE A 1 115 ? 3.933 3.220 -12.673 1.00 98.00 115 ILE A O 1
ATOM 884 N N . LEU A 1 116 ? 5.474 4.812 -12.324 1.00 98.50 116 LEU A N 1
ATOM 885 C CA . LEU A 1 116 ? 4.976 5.177 -10.989 1.00 98.50 116 LEU A CA 1
ATOM 886 C C . LEU A 1 116 ? 3.825 6.189 -11.002 1.00 98.50 116 LEU A C 1
ATOM 888 O O . LEU A 1 116 ? 3.068 6.245 -10.032 1.00 98.50 116 LEU A O 1
ATOM 892 N N . SER A 1 117 ? 3.648 6.972 -12.070 1.00 98.50 117 SER A N 1
ATOM 893 C CA . SER A 1 117 ? 2.581 7.985 -12.129 1.00 98.50 117 SER A CA 1
ATOM 894 C C . SER A 1 117 ? 1.160 7.441 -11.900 1.00 98.50 117 SER A C 1
ATOM 896 O O . SER A 1 117 ? 0.405 8.132 -11.211 1.00 98.50 117 SER A O 1
ATOM 898 N N . PRO A 1 118 ? 0.771 6.222 -12.340 1.00 98.62 118 PRO A N 1
ATOM 899 C CA . PRO A 1 118 ? -0.532 5.657 -11.991 1.00 98.62 118 PRO A CA 1
ATOM 900 C C . PRO A 1 118 ? -0.696 5.419 -10.484 1.00 98.62 118 PRO A C 1
ATOM 902 O O . PRO A 1 118 ? -1.747 5.732 -9.933 1.00 98.62 118 PRO A O 1
ATOM 905 N N . LEU A 1 119 ? 0.350 4.945 -9.794 1.00 98.44 119 LEU A N 1
ATOM 906 C CA . LEU A 1 119 ? 0.310 4.737 -8.340 1.00 98.44 119 LEU A CA 1
ATOM 907 C C . LEU A 1 119 ? 0.192 6.062 -7.588 1.00 98.44 119 LEU A C 1
ATOM 909 O O . LEU A 1 119 ? -0.551 6.152 -6.614 1.00 98.44 119 LEU A O 1
ATOM 913 N N . VAL A 1 120 ? 0.889 7.103 -8.057 1.00 98.38 120 VAL A N 1
ATOM 914 C CA . VAL A 1 120 ? 0.755 8.457 -7.504 1.00 98.38 120 VAL A CA 1
ATOM 915 C C . VAL A 1 120 ? -0.665 8.982 -7.721 1.00 98.38 120 VAL A C 1
ATOM 917 O O . VAL A 1 120 ? -1.255 9.513 -6.788 1.00 98.38 120 VAL A O 1
ATOM 920 N N . ALA A 1 121 ? -1.250 8.794 -8.905 1.00 98.44 121 ALA A N 1
ATOM 921 C CA . ALA A 1 121 ? -2.621 9.221 -9.180 1.00 98.44 121 ALA A CA 1
ATOM 922 C C . ALA A 1 121 ? -3.647 8.506 -8.282 1.00 98.44 121 ALA A C 1
ATOM 924 O O . ALA A 1 121 ? -4.529 9.155 -7.720 1.00 98.44 121 ALA A O 1
ATOM 925 N N . GLU A 1 122 ? -3.510 7.190 -8.098 1.00 98.44 122 GLU A N 1
ATOM 926 C CA . GLU A 1 122 ? -4.348 6.405 -7.183 1.00 98.44 122 GLU A CA 1
ATOM 927 C C . GLU A 1 122 ? -4.193 6.884 -5.737 1.00 98.44 122 GLU A C 1
ATOM 929 O O . GLU A 1 122 ? -5.184 7.102 -5.044 1.00 98.4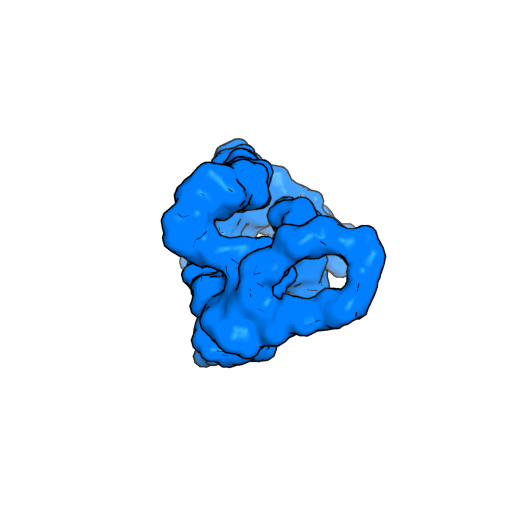4 122 GLU A O 1
ATOM 934 N N . ARG A 1 123 ? -2.956 7.120 -5.294 1.00 98.06 123 ARG A N 1
ATOM 935 C CA . ARG A 1 123 ? -2.654 7.661 -3.967 1.00 98.06 123 ARG A CA 1
ATOM 936 C C . ARG A 1 123 ? -3.302 9.021 -3.730 1.00 98.06 123 ARG A C 1
ATOM 938 O O . ARG A 1 123 ? -3.910 9.219 -2.683 1.00 98.06 123 ARG A O 1
ATOM 945 N N . GLU A 1 124 ? -3.176 9.955 -4.670 1.00 98.12 124 GLU A N 1
ATOM 946 C CA . GLU A 1 124 ? -3.804 11.273 -4.539 1.00 98.12 124 GLU A CA 1
ATOM 947 C C . GLU A 1 124 ? -5.333 11.162 -4.510 1.00 98.12 124 GLU A C 1
ATOM 949 O O . GLU A 1 124 ? -5.966 11.808 -3.680 1.00 98.12 124 GLU A O 1
ATOM 954 N N . ALA A 1 125 ? -5.930 10.285 -5.325 1.00 97.75 125 ALA A N 1
ATOM 955 C CA . ALA A 1 125 ? -7.370 10.036 -5.283 1.00 97.75 125 ALA A CA 1
ATOM 956 C C . ALA A 1 125 ? -7.832 9.460 -3.931 1.00 97.75 125 ALA A C 1
ATOM 958 O O . ALA A 1 125 ? -8.929 9.773 -3.470 1.00 97.75 125 ALA A O 1
ATOM 959 N N . MET A 1 126 ? -7.003 8.634 -3.282 1.00 97.50 126 MET A N 1
ATOM 960 C CA . MET A 1 126 ? -7.349 8.014 -2.003 1.00 97.50 126 MET A CA 1
ATOM 961 C C . MET A 1 126 ? -7.390 9.003 -0.831 1.00 97.50 126 MET A C 1
ATOM 963 O O . MET A 1 126 ? -8.239 8.827 0.045 1.00 97.50 126 MET A O 1
ATOM 967 N N . LYS A 1 127 ? -6.552 10.050 -0.829 1.00 95.12 127 LYS A N 1
ATOM 968 C CA . LYS A 1 127 ? -6.478 11.052 0.260 1.00 95.12 127 LYS A CA 1
ATOM 969 C C . LYS A 1 127 ? -7.798 11.772 0.524 1.00 95.12 127 LYS A C 1
ATOM 971 O O . LYS A 1 127 ? -8.137 12.050 1.670 1.00 95.12 127 LYS A O 1
ATOM 976 N N . ASP A 1 128 ? -8.550 12.052 -0.537 1.00 92.75 128 ASP A N 1
ATOM 977 C CA . ASP A 1 128 ? -9.833 12.759 -0.465 1.00 92.75 128 ASP A CA 1
ATOM 978 C C . ASP A 1 128 ? -11.036 11.798 -0.475 1.00 92.75 128 ASP A C 1
ATOM 980 O O . ASP A 1 128 ? -12.179 12.202 -0.707 1.00 92.75 128 ASP A O 1
ATOM 984 N N . SER A 1 129 ? -10.795 10.508 -0.223 1.00 95.19 129 SER A N 1
ATOM 985 C CA . SER A 1 129 ? -11.803 9.450 -0.288 1.00 95.19 129 SER A CA 1
ATOM 986 C C . SER A 1 129 ? -12.005 8.737 1.053 1.00 95.19 129 SER A C 1
ATOM 988 O O . SER A 1 129 ? -11.288 8.951 2.031 1.00 95.19 129 SER A O 1
ATOM 990 N N . VAL A 1 130 ? -13.026 7.880 1.108 1.00 97.19 130 VAL A N 1
ATOM 991 C CA . VAL A 1 130 ? -13.274 6.982 2.239 1.00 97.19 130 VAL A CA 1
ATOM 992 C C . VAL A 1 130 ? -13.474 5.578 1.694 1.00 97.19 130 VAL A C 1
ATOM 994 O O . VAL A 1 130 ? -14.370 5.344 0.883 1.00 97.19 130 VAL A O 1
ATOM 997 N N . LEU A 1 131 ? -12.669 4.633 2.169 1.00 98.00 131 LEU A N 1
ATOM 998 C CA . LEU A 1 131 ? -12.841 3.218 1.870 1.00 98.00 131 LEU A CA 1
ATOM 999 C C . LEU A 1 131 ? -13.908 2.635 2.799 1.00 98.00 131 LEU A C 1
ATOM 1001 O O . LEU A 1 131 ? -13.805 2.769 4.014 1.00 98.00 131 LEU A O 1
ATOM 1005 N N . THR A 1 132 ? -14.910 1.957 2.241 1.00 98.12 132 THR A N 1
ATOM 1006 C CA . THR A 1 132 ? -15.828 1.110 3.018 1.00 98.12 132 THR A CA 1
ATOM 1007 C C . THR A 1 132 ? -15.463 -0.347 2.783 1.00 98.12 132 THR A C 1
ATOM 1009 O O . THR A 1 132 ? -15.457 -0.795 1.639 1.00 98.12 132 THR A O 1
ATOM 1012 N N . LEU A 1 133 ? -15.150 -1.069 3.854 1.00 97.94 133 LEU A N 1
ATOM 1013 C CA . LEU A 1 133 ? -14.681 -2.450 3.813 1.00 97.94 133 LEU A CA 1
ATOM 1014 C C . LEU A 1 133 ? -15.431 -3.274 4.860 1.00 97.94 133 LEU A C 1
ATOM 1016 O O . LEU A 1 133 ? -15.554 -2.853 6.010 1.00 97.94 133 LEU A O 1
ATOM 1020 N N . ASP A 1 134 ? -15.970 -4.418 4.447 1.00 97.44 134 ASP A N 1
ATOM 1021 C CA . ASP A 1 134 ? -16.624 -5.351 5.361 1.00 97.44 134 ASP A CA 1
ATOM 1022 C C . ASP A 1 134 ? -15.568 -6.172 6.103 1.00 97.44 134 ASP A C 1
ATOM 1024 O O . ASP A 1 134 ? -14.730 -6.817 5.479 1.00 97.44 134 ASP A O 1
ATOM 1028 N N . MET A 1 135 ? -15.608 -6.108 7.430 1.00 96.75 135 MET A N 1
ATOM 1029 C CA . MET A 1 135 ? -14.778 -6.906 8.326 1.00 96.75 135 MET A CA 1
ATOM 1030 C C . MET A 1 135 ? -15.710 -7.542 9.361 1.00 96.75 135 MET A C 1
ATOM 1032 O O . MET A 1 135 ? -16.502 -6.850 10.007 1.00 96.75 135 MET A O 1
ATOM 1036 N N . ALA A 1 136 ? -15.641 -8.854 9.527 1.00 95.12 136 ALA A N 1
ATOM 1037 C CA . ALA A 1 136 ? -16.458 -9.649 10.433 1.00 95.12 136 ALA A CA 1
ATOM 1038 C C . ALA A 1 136 ? -17.973 -9.418 10.251 1.00 95.12 136 ALA A C 1
ATOM 1040 O O . ALA A 1 136 ? -18.735 -9.435 11.218 1.00 95.12 136 ALA A O 1
ATOM 1041 N N . GLY A 1 137 ? -18.420 -9.176 9.012 1.00 95.50 137 GLY A N 1
ATOM 1042 C CA . GLY A 1 137 ? -19.822 -8.912 8.677 1.00 95.50 137 GLY A CA 1
ATOM 1043 C C . GLY A 1 137 ? -20.282 -7.480 8.966 1.00 95.50 137 GLY A C 1
ATOM 1044 O O . GLY A 1 137 ? -21.488 -7.218 8.999 1.00 95.50 137 GLY A O 1
ATOM 1045 N N . ILE A 1 138 ? -19.352 -6.559 9.242 1.00 97.00 138 ILE A N 1
ATOM 1046 C CA . ILE A 1 138 ? -19.640 -5.165 9.578 1.00 97.00 138 ILE A CA 1
ATOM 1047 C C . ILE A 1 138 ? -18.923 -4.243 8.584 1.00 97.00 138 ILE A C 1
ATOM 1049 O O . ILE A 1 138 ? -17.692 -4.245 8.532 1.00 97.00 138 ILE A O 1
ATOM 1053 N N . PRO A 1 139 ? -19.653 -3.378 7.852 1.00 97.62 139 PRO A N 1
ATOM 1054 C CA . PRO A 1 139 ? -19.037 -2.374 6.995 1.00 97.62 139 PRO A CA 1
ATOM 1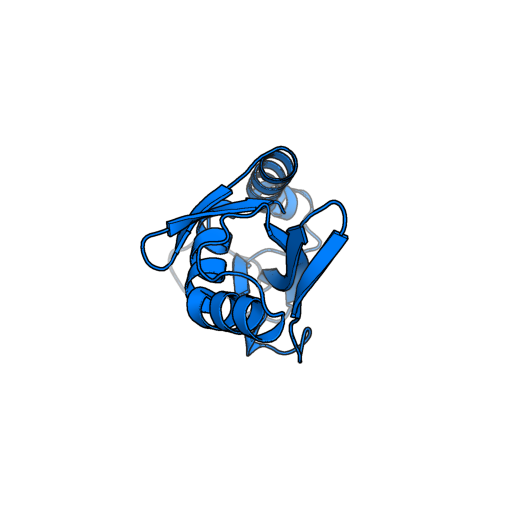055 C C . PRO A 1 139 ? -18.376 -1.288 7.851 1.00 97.62 139 PRO A C 1
ATOM 1057 O O . PRO A 1 139 ? -19.053 -0.529 8.556 1.00 97.62 139 PRO A O 1
ATOM 1060 N N . ARG A 1 140 ? -17.046 -1.220 7.778 1.00 97.31 140 ARG A N 1
ATOM 1061 C CA . ARG A 1 140 ? -16.194 -0.242 8.460 1.00 97.31 140 ARG A CA 1
ATOM 1062 C C . ARG A 1 140 ? -15.617 0.758 7.463 1.00 97.31 140 ARG A C 1
ATOM 1064 O O . ARG A 1 140 ? -15.426 0.447 6.290 1.00 97.31 140 ARG A O 1
ATOM 1071 N N . THR A 1 141 ? -15.358 1.973 7.934 1.00 97.69 141 THR A N 1
ATOM 1072 C CA . THR A 1 141 ? -14.887 3.092 7.108 1.00 97.69 141 THR A CA 1
ATOM 1073 C C . THR A 1 141 ? -13.450 3.469 7.440 1.00 97.69 141 THR A C 1
ATOM 1075 O O . THR A 1 141 ? -13.128 3.726 8.599 1.00 97.69 141 THR A O 1
ATOM 1078 N N . PHE A 1 142 ? -12.597 3.543 6.422 1.00 98.00 142 PHE A N 1
ATOM 1079 C CA . PHE A 1 142 ? -11.171 3.836 6.538 1.00 98.00 142 PHE A CA 1
ATOM 1080 C C . PHE A 1 142 ? -10.799 5.073 5.722 1.00 98.00 142 PHE A C 1
ATOM 1082 O O . PHE A 1 142 ? -11.304 5.288 4.618 1.00 98.00 142 PHE A O 1
ATOM 1089 N N . LYS A 1 143 ? -9.899 5.873 6.282 1.00 97.25 143 LYS A N 1
ATOM 1090 C CA . LYS A 1 143 ? -9.221 7.001 5.645 1.00 97.25 143 LYS A CA 1
ATOM 1091 C C . LYS A 1 143 ? -7.717 6.769 5.701 1.00 97.25 143 LYS A C 1
ATOM 1093 O O . LYS A 1 143 ? -7.244 6.121 6.639 1.00 97.25 143 LYS A O 1
ATOM 1098 N N . PHE A 1 144 ? -7.003 7.318 4.729 1.00 96.25 144 PHE A N 1
ATOM 1099 C CA . PHE A 1 144 ? -5.562 7.160 4.543 1.00 96.25 144 PHE A CA 1
ATOM 1100 C C . PHE A 1 144 ? -4.879 8.525 4.471 1.00 96.25 144 PHE A C 1
ATOM 1102 O O . PHE A 1 144 ? -5.532 9.469 3.970 1.00 96.25 144 PHE A O 1
#

pLDDT: mean 96.63, std 3.32, range [74.88, 98.69]

Secondary structure (DSSP, 8-state):
--HHHHHHHHHHHTHHHHHHHHHHTT--TT----EEEEEEEEEEEE---PPPPSSSPP--S-EEEEEEEEEEEEEEETTEEEEEEE-S-TTSTTT-EEEEEE---TT-HHHHHHHHHHHHHHHHHHHT--EEEEETTEEEEEE-

Sequence (144 aa):
FRYDAALVSALMDMEEDILEGLKSKNLDDYFKGPFTVVIKESCDGMGDVSEKHGCGPAVPEKAVRFSFTLMSISATQENASIRIFEENKPNSELCCKPLCLMLADESDHETLTAILSPLVAEREAMKDSVLTLDMAGIPRTFKF

InterPro domains:
  IPR024627 V(D)J recombination-activating protein 1 [PTHR11539] (1-144)
  IPR058553 V(D)J recombination-activating protein 1, pre-RNase H domain [PF26025] (1-35)
  IPR058554 V(D)J recombination-activating protein 1, RNase H domain [PF26100] (37-144)

Foldseek 3Di:
DQPVVLVLVLVQVCLVLLLQLCVVVVHDSLQFAAKEWDKDKDKDKDAQQDDDDDDDPDFASIKMWIWMFGAWIWGADPNDTHTSDGDPCRPDPVRTGTDDMDRHGPPPPVVVCVVCVSVVVSVVVQQPDWDFHDRPNHTHIYHD

Radius of gyration: 18.25 Å; chains: 1; bounding box: 43×29×52 Å